Protein AF-A0A353DKW6-F1 (afdb_monomer_lite)

pLDDT: mean 87.61, std 12.44, range [37.41, 97.88]

Secondary structure (DSSP, 8-state):
------PPPPEE-TTTS--EE-PPPHHHHHTT--GGG-B-TTT-PBP-HHHHHSTT--SSSSSS-HHHHHHHHHHHHHH-TT--GGGGS------EE-TTTSS-EESSTT--PBPTTT--B-SSGGGSTTS-SSTTSPPHHHHHHHHHHHHHH-TT--HHHHHHHTT--

Radius of gyration: 23.43 Å; chains: 1; bounding box: 64×38×53 Å

Sequence (169 aa):
MDKKIKQVKPMLCPVCHKFYFTKLSEEEIEDGKTPNDLQCTCCGWFYDLEQFRNPNLEKQSNVMSLNEYKAWYKAKKRGNPKWEYDNEQPQKKEPHECPCCGEHTFPDALSHEICPVCGWEDSGFEEYPDDKMSISSLTLNQRKKLFIKQRKLFPGFSYSSCKKKNKVS

Structure (mmCIF, N/CA/C/O backbone):
data_AF-A0A353DKW6-F1
#
_entry.id   AF-A0A353DKW6-F1
#
loop_
_atom_site.group_PDB
_atom_site.id
_atom_site.type_symbol
_atom_site.label_atom_id
_atom_site.label_alt_id
_atom_site.label_comp_id
_atom_site.label_asym_id
_atom_site.label_entity_id
_atom_site.label_seq_id
_atom_site.pdbx_PDB_ins_code
_atom_site.Cartn_x
_atom_site.Cartn_y
_atom_site.Cartn_z
_atom_site.occupancy
_atom_site.B_iso_or_equiv
_atom_site.auth_seq_id
_atom_site.auth_comp_id
_atom_site.auth_asym_id
_atom_site.auth_atom_id
_atom_site.pdbx_PDB_model_num
ATOM 1 N N . MET A 1 1 ? 25.271 19.428 3.428 1.00 40.25 1 MET A N 1
ATOM 2 C CA . MET A 1 1 ? 25.872 18.747 2.260 1.00 40.25 1 MET A CA 1
ATOM 3 C C . MET A 1 1 ? 24.740 18.454 1.300 1.00 40.25 1 MET A C 1
ATOM 5 O O . MET A 1 1 ? 24.006 17.502 1.536 1.00 40.25 1 MET A O 1
ATOM 9 N N . ASP A 1 2 ? 24.568 19.292 0.280 1.00 48.62 2 ASP A N 1
ATOM 10 C CA . ASP A 1 2 ? 23.554 19.106 -0.760 1.00 48.62 2 ASP A CA 1
ATOM 11 C C . ASP A 1 2 ? 23.868 17.848 -1.571 1.00 48.62 2 ASP A C 1
ATOM 13 O O . ASP A 1 2 ? 24.563 17.879 -2.592 1.00 48.62 2 ASP A O 1
ATOM 17 N N . LYS A 1 3 ? 23.377 16.696 -1.106 1.00 56.22 3 LYS A N 1
ATOM 18 C CA . LYS A 1 3 ? 23.260 15.522 -1.963 1.00 56.22 3 LYS A CA 1
ATOM 19 C C . LYS A 1 3 ? 22.197 15.876 -2.991 1.00 56.22 3 LYS A C 1
ATOM 21 O O . LYS A 1 3 ? 21.015 15.705 -2.728 1.00 56.22 3 LYS A O 1
ATOM 26 N N . LYS A 1 4 ? 22.617 16.380 -4.154 1.00 63.84 4 LYS A N 1
ATOM 27 C CA . LYS A 1 4 ? 21.756 16.459 -5.339 1.00 63.84 4 LYS A CA 1
ATOM 28 C C . LYS A 1 4 ? 21.131 15.080 -5.543 1.00 63.84 4 LYS A C 1
ATOM 30 O O . LYS A 1 4 ? 21.811 14.161 -6.006 1.00 63.84 4 LYS A O 1
ATOM 35 N N . ILE A 1 5 ? 19.870 14.920 -5.148 1.00 67.44 5 ILE A N 1
ATOM 36 C CA . ILE A 1 5 ? 19.126 13.684 -5.363 1.00 67.44 5 ILE A CA 1
ATOM 37 C C . ILE A 1 5 ? 19.053 13.499 -6.876 1.00 67.44 5 ILE A C 1
ATOM 39 O O . ILE A 1 5 ? 18.633 14.397 -7.610 1.00 67.44 5 ILE A O 1
ATOM 43 N N . LYS A 1 6 ? 19.547 12.360 -7.371 1.00 75.69 6 LYS A N 1
ATOM 44 C CA . LYS A 1 6 ? 19.461 12.043 -8.798 1.00 75.69 6 LYS A CA 1
ATOM 45 C C . LYS A 1 6 ? 17.988 11.880 -9.131 1.00 75.69 6 LYS A C 1
ATOM 47 O O . LYS A 1 6 ? 17.399 10.895 -8.733 1.00 75.69 6 LYS A O 1
ATOM 52 N N . GLN A 1 7 ? 17.397 12.841 -9.824 1.00 83.06 7 GLN A N 1
ATOM 53 C CA . GLN A 1 7 ? 15.975 12.802 -10.142 1.00 83.06 7 GLN A CA 1
ATOM 54 C C . GLN A 1 7 ? 15.630 11.645 -11.101 1.00 83.06 7 GLN A C 1
ATOM 56 O O . GLN A 1 7 ? 16.461 11.195 -11.897 1.00 83.06 7 GLN A O 1
ATOM 61 N N . VAL A 1 8 ? 14.377 11.198 -11.049 1.00 87.81 8 VAL A N 1
ATOM 62 C CA . VAL A 1 8 ? 13.775 10.219 -11.961 1.00 87.81 8 VAL A CA 1
ATOM 63 C C . VAL A 1 8 ? 13.850 10.724 -13.403 1.00 87.81 8 VAL A C 1
ATOM 65 O O . VAL A 1 8 ? 13.530 11.879 -13.701 1.00 87.81 8 VAL A O 1
ATOM 68 N N . LYS A 1 9 ? 14.237 9.844 -14.329 1.00 91.38 9 LYS A N 1
ATOM 69 C CA . LYS A 1 9 ? 14.052 10.054 -15.763 1.00 91.38 9 LYS A CA 1
ATOM 70 C C . LYS A 1 9 ? 12.655 9.542 -16.123 1.00 91.38 9 LYS A C 1
ATOM 72 O O . LYS A 1 9 ? 12.433 8.340 -15.985 1.00 91.38 9 LYS A O 1
ATOM 77 N N . PRO A 1 10 ? 11.735 10.403 -16.593 1.00 93.69 10 PRO A N 1
ATOM 78 C CA . PRO A 1 10 ? 10.380 9.966 -16.886 1.00 93.69 10 PRO A CA 1
ATOM 79 C C . PRO A 1 10 ? 10.348 8.832 -17.909 1.00 93.69 10 PRO A C 1
ATOM 81 O O . PRO A 1 10 ? 11.014 8.907 -18.946 1.00 93.69 10 PRO A O 1
ATOM 84 N N . MET A 1 11 ? 9.604 7.773 -17.598 1.00 93.94 11 MET A N 1
ATOM 85 C CA . MET A 1 11 ? 9.485 6.593 -18.451 1.00 93.94 11 MET A CA 1
ATOM 86 C C . MET A 1 11 ? 8.260 5.758 -18.082 1.00 93.94 11 MET A C 1
ATOM 88 O O . MET A 1 11 ? 7.838 5.713 -16.926 1.00 93.94 11 MET A O 1
ATOM 92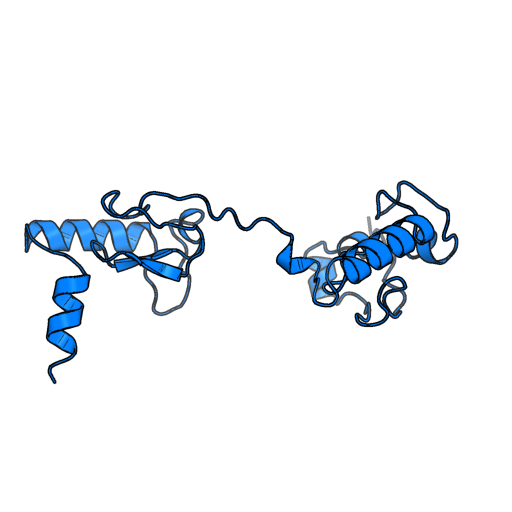 N N . LEU A 1 12 ? 7.722 5.035 -19.064 1.00 96.56 12 LEU A N 1
ATOM 93 C CA . LEU A 1 12 ? 6.769 3.963 -18.793 1.00 96.56 12 LEU A CA 1
ATOM 94 C C . LEU A 1 12 ? 7.459 2.832 -18.030 1.00 96.56 12 LEU A C 1
ATOM 96 O O . LEU A 1 12 ? 8.622 2.514 -18.284 1.00 96.56 12 LEU A O 1
ATOM 100 N N . CYS A 1 13 ? 6.717 2.190 -17.132 1.00 96.31 13 CYS A N 1
ATOM 101 C CA . CYS A 1 13 ? 7.179 1.013 -16.420 1.00 96.31 13 CYS A CA 1
ATOM 102 C C . CYS A 1 13 ? 7.636 -0.050 -17.427 1.00 96.31 13 CYS A C 1
ATOM 104 O O . CYS A 1 13 ? 6.822 -0.497 -18.239 1.00 96.31 13 CYS A O 1
ATOM 106 N N . PRO A 1 14 ? 8.901 -0.499 -17.363 1.00 97.06 14 PRO A N 1
ATOM 107 C CA . PRO A 1 14 ? 9.461 -1.381 -18.379 1.00 97.06 14 PRO A CA 1
ATOM 108 C C . PRO A 1 14 ? 8.921 -2.813 -18.294 1.00 97.06 14 PRO A C 1
ATOM 110 O O . PRO A 1 14 ? 9.214 -3.620 -19.170 1.00 97.06 14 PRO A O 1
ATOM 113 N N . VAL A 1 15 ? 8.169 -3.146 -17.240 1.00 96.81 15 VAL A N 1
ATOM 114 C CA . VAL A 1 15 ? 7.576 -4.471 -17.022 1.00 96.81 15 VAL A CA 1
ATOM 115 C C . VAL A 1 15 ? 6.164 -4.541 -17.600 1.00 96.81 15 VAL A C 1
ATOM 117 O O . VAL A 1 15 ? 5.875 -5.416 -18.413 1.00 96.81 15 VAL A O 1
ATOM 120 N N . CYS A 1 16 ? 5.276 -3.633 -17.184 1.00 94.88 16 CYS A N 1
ATOM 121 C CA . CYS A 1 16 ? 3.856 -3.696 -17.542 1.00 94.88 16 CYS A CA 1
ATOM 122 C C . CYS A 1 16 ? 3.413 -2.660 -18.581 1.00 94.88 16 CYS A C 1
ATOM 124 O O . CYS A 1 16 ? 2.346 -2.836 -19.164 1.00 94.88 16 CYS A O 1
ATOM 126 N N . HIS A 1 17 ? 4.192 -1.593 -18.789 1.00 95.25 17 HIS A N 1
ATOM 127 C CA . HIS A 1 17 ? 3.876 -0.451 -19.658 1.00 95.25 17 HIS A CA 1
ATOM 128 C C . HIS A 1 17 ? 2.558 0.284 -19.342 1.00 95.25 17 HIS A C 1
ATOM 130 O O . HIS A 1 17 ? 2.025 0.976 -20.204 1.00 95.25 17 HIS A O 1
ATOM 136 N N . LYS A 1 18 ? 2.027 0.150 -18.119 1.00 93.44 18 LYS A N 1
ATOM 137 C CA . LYS A 1 18 ? 0.769 0.795 -17.684 1.00 93.44 18 LYS A CA 1
ATOM 138 C C . LYS A 1 18 ? 0.957 1.952 -16.707 1.00 93.44 18 LYS A C 1
ATOM 140 O O . LYS A 1 18 ? 0.097 2.815 -16.616 1.00 93.44 18 LYS A O 1
ATOM 145 N N . PHE A 1 19 ? 2.069 1.959 -15.982 1.00 94.50 19 PHE A N 1
ATOM 146 C CA . PHE A 1 19 ? 2.410 3.002 -15.020 1.00 94.50 19 PHE A CA 1
ATOM 147 C C . PHE A 1 19 ? 3.477 3.919 -15.608 1.00 94.50 19 PHE A C 1
ATOM 149 O O . PHE A 1 19 ? 4.395 3.429 -16.270 1.00 94.50 19 PHE A O 1
ATOM 156 N N . TYR A 1 20 ? 3.378 5.223 -15.366 1.00 95.62 20 TYR A N 1
ATOM 157 C CA . TYR A 1 20 ? 4.343 6.207 -15.845 1.00 95.62 20 TYR A CA 1
ATOM 158 C C . TYR A 1 20 ? 5.082 6.823 -14.660 1.00 95.62 20 TYR A C 1
ATOM 160 O O . TYR A 1 20 ? 4.472 7.472 -13.817 1.00 95.62 20 TYR A O 1
ATOM 168 N N . PHE A 1 21 ? 6.394 6.612 -14.595 1.00 94.81 21 PHE A N 1
ATOM 169 C CA . PHE A 1 21 ? 7.233 7.226 -13.574 1.00 94.81 21 PHE A CA 1
ATOM 170 C C . PHE A 1 21 ? 7.472 8.694 -13.932 1.00 94.81 21 PHE A C 1
ATOM 172 O O . PHE A 1 21 ? 7.954 8.996 -15.027 1.00 94.81 21 PHE A O 1
ATOM 179 N N . THR A 1 22 ? 7.153 9.603 -13.014 1.00 93.56 22 THR A N 1
ATOM 180 C CA . THR A 1 22 ? 7.388 11.048 -13.140 1.00 93.56 22 THR A CA 1
ATOM 181 C C . THR A 1 22 ? 8.488 11.511 -12.192 1.00 93.56 22 THR A C 1
ATOM 183 O O . THR A 1 22 ? 8.939 10.771 -11.323 1.00 93.56 22 THR A O 1
ATOM 186 N N . LYS A 1 23 ? 8.961 12.743 -12.394 1.00 92.56 23 LYS A N 1
ATOM 187 C CA . LYS A 1 23 ? 9.893 13.386 -11.463 1.00 92.56 23 LYS A CA 1
ATOM 188 C C . LYS A 1 23 ? 9.205 13.599 -10.116 1.00 92.56 23 LYS A C 1
ATOM 190 O O . LYS A 1 23 ? 8.027 13.943 -10.113 1.00 92.56 23 LYS A O 1
ATOM 195 N N . LEU A 1 24 ? 9.966 13.447 -9.036 1.00 89.25 24 LEU A N 1
ATOM 196 C CA . LEU A 1 24 ? 9.533 13.846 -7.701 1.00 89.25 24 LEU A CA 1
ATOM 197 C C . LEU A 1 24 ? 9.365 15.368 -7.634 1.00 89.25 24 LEU A C 1
ATOM 199 O O . LEU A 1 24 ? 10.176 16.097 -8.225 1.00 89.25 24 LEU A O 1
ATOM 203 N N . SER A 1 25 ? 8.333 15.825 -6.933 1.00 89.56 25 SER A N 1
ATOM 204 C CA . SER A 1 25 ? 8.139 17.228 -6.577 1.00 89.56 25 SER A CA 1
ATOM 205 C C . SER A 1 25 ? 9.176 17.680 -5.541 1.00 89.56 25 SER A C 1
ATOM 207 O O . SER A 1 25 ? 9.891 16.870 -4.949 1.00 89.56 25 SER A O 1
ATOM 209 N N . GLU A 1 26 ? 9.287 18.993 -5.343 1.00 88.25 26 GLU A N 1
ATOM 210 C CA . GLU A 1 26 ? 10.158 19.561 -4.307 1.00 88.25 26 GLU A CA 1
ATOM 211 C C . GLU A 1 26 ? 9.692 19.142 -2.906 1.00 88.25 26 GLU A C 1
ATOM 213 O O . GLU A 1 26 ? 10.513 18.701 -2.113 1.00 88.25 26 GLU A O 1
ATOM 218 N N . GLU A 1 27 ? 8.379 19.155 -2.661 1.00 88.94 27 GLU A N 1
ATOM 219 C CA . GLU A 1 27 ? 7.756 18.690 -1.414 1.00 88.94 27 GLU A CA 1
ATOM 220 C C . GLU A 1 27 ? 8.070 17.211 -1.134 1.00 88.94 27 GLU A C 1
ATOM 222 O O . GLU A 1 27 ? 8.516 16.865 -0.045 1.00 88.94 27 GLU A O 1
ATOM 227 N N . GLU A 1 28 ? 7.954 16.334 -2.139 1.00 89.38 28 GLU A N 1
ATOM 228 C CA . GLU A 1 28 ? 8.295 14.913 -1.980 1.00 89.38 28 GLU A CA 1
ATOM 229 C C . GLU A 1 28 ? 9.776 14.725 -1.618 1.00 89.38 28 GLU A C 1
ATOM 231 O O . GLU A 1 28 ? 10.124 13.868 -0.805 1.00 89.38 28 GLU A O 1
ATOM 236 N N . ILE A 1 29 ? 10.662 15.524 -2.217 1.00 87.88 29 ILE A N 1
ATOM 237 C CA . ILE A 1 29 ? 12.096 15.507 -1.913 1.00 87.88 29 ILE A CA 1
ATOM 238 C C . ILE A 1 29 ? 12.367 16.006 -0.487 1.00 87.88 29 ILE A C 1
ATOM 240 O O . ILE A 1 29 ? 13.208 15.422 0.201 1.00 87.88 29 ILE A O 1
ATOM 244 N N . GLU A 1 30 ? 11.681 17.062 -0.045 1.00 88.31 30 GLU A N 1
ATOM 245 C CA . GLU A 1 30 ? 11.773 17.601 1.319 1.00 88.31 30 GLU A CA 1
ATOM 246 C C . GLU A 1 30 ? 11.291 16.586 2.365 1.00 88.31 30 GLU A C 1
ATOM 248 O O . GLU A 1 30 ? 11.946 16.417 3.396 1.00 88.31 30 GLU A O 1
ATOM 253 N N . ASP A 1 31 ? 10.257 15.809 2.037 1.00 87.12 31 ASP A N 1
ATOM 254 C CA . ASP A 1 31 ? 9.774 14.663 2.819 1.00 87.12 31 ASP A CA 1
ATOM 255 C C . ASP A 1 31 ? 10.726 13.448 2.779 1.00 87.12 31 ASP A C 1
ATOM 257 O O . ASP A 1 31 ? 10.456 12.394 3.364 1.00 87.12 31 ASP A O 1
ATOM 261 N N . GLY A 1 32 ? 11.863 13.570 2.090 1.00 86.38 32 GLY A N 1
ATOM 262 C CA . GLY A 1 32 ? 12.903 12.551 2.020 1.00 86.38 32 GLY A CA 1
ATOM 263 C C . GLY A 1 32 ? 12.642 11.450 0.993 1.00 86.38 32 GLY A C 1
ATOM 264 O O . GLY A 1 32 ? 13.348 10.438 1.018 1.00 86.38 32 GLY A O 1
ATOM 265 N N . LYS A 1 33 ? 11.676 11.618 0.078 1.00 87.94 33 LYS A N 1
ATOM 266 C CA . LYS A 1 33 ? 11.454 10.663 -1.016 1.00 87.94 33 LYS A CA 1
ATOM 267 C C . LYS A 1 33 ? 12.637 10.659 -1.971 1.00 87.94 33 LYS A C 1
ATOM 269 O O . LYS A 1 33 ? 13.189 11.688 -2.367 1.00 87.94 33 LYS A O 1
ATOM 274 N N . THR A 1 34 ? 12.985 9.464 -2.413 1.00 88.00 34 THR A N 1
ATOM 275 C CA . THR A 1 34 ? 14.017 9.217 -3.411 1.00 88.00 34 THR A CA 1
ATOM 276 C C . THR A 1 34 ? 13.426 8.456 -4.599 1.00 88.00 34 THR A C 1
ATOM 278 O O . THR A 1 34 ? 12.383 7.813 -4.478 1.00 88.00 34 THR A O 1
ATOM 281 N N . PRO A 1 35 ? 14.075 8.475 -5.778 1.00 85.81 35 PRO A N 1
ATOM 282 C CA . PRO A 1 35 ? 13.617 7.692 -6.926 1.00 85.81 35 PRO A CA 1
ATOM 283 C C . PRO A 1 35 ? 13.440 6.202 -6.634 1.00 85.81 35 PRO A C 1
ATOM 285 O O . PRO A 1 35 ? 12.611 5.562 -7.270 1.00 85.81 35 PRO A O 1
ATOM 288 N N . ASN A 1 36 ? 14.222 5.652 -5.700 1.00 83.00 36 ASN A N 1
ATOM 289 C CA . ASN A 1 36 ? 14.162 4.237 -5.350 1.00 83.00 36 ASN A CA 1
ATOM 290 C C . ASN A 1 36 ? 12.871 3.884 -4.595 1.00 83.00 36 ASN A C 1
ATOM 292 O O . ASN A 1 36 ? 12.495 2.717 -4.578 1.00 83.00 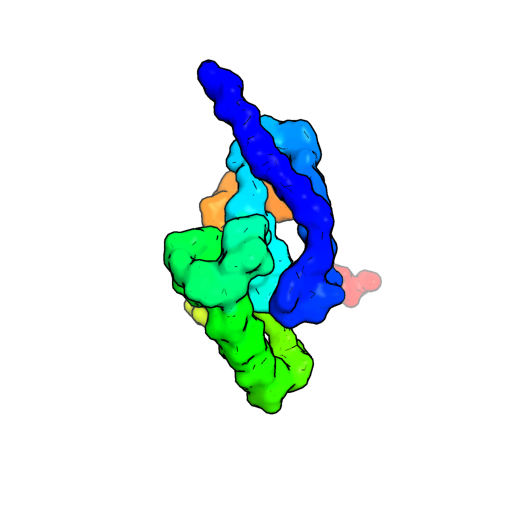36 ASN A O 1
ATOM 296 N N . ASP A 1 37 ? 12.172 4.873 -4.030 1.00 86.38 37 ASP A N 1
ATOM 297 C CA . ASP A 1 37 ? 10.882 4.687 -3.358 1.00 86.38 37 ASP A CA 1
ATOM 298 C C . ASP A 1 37 ? 9.709 4.608 -4.350 1.00 86.38 37 ASP A C 1
ATOM 300 O O . ASP A 1 37 ? 8.589 4.264 -3.969 1.00 86.38 37 ASP A O 1
ATOM 304 N N . LEU A 1 38 ? 9.931 4.926 -5.632 1.00 91.62 38 LEU A N 1
ATOM 305 C CA . LEU A 1 38 ? 8.876 4.893 -6.639 1.00 91.62 38 LEU A CA 1
ATOM 306 C C . LEU A 1 38 ? 8.629 3.471 -7.132 1.00 91.62 38 LEU A C 1
ATOM 308 O O . LEU A 1 38 ? 9.454 2.885 -7.830 1.00 91.62 38 LEU A O 1
ATOM 312 N N . GLN A 1 39 ? 7.438 2.952 -6.849 1.00 94.00 39 GLN A N 1
ATOM 313 C CA . GLN A 1 39 ? 7.001 1.624 -7.259 1.00 94.00 39 GLN A CA 1
ATOM 314 C C . GLN A 1 39 ? 5.846 1.700 -8.260 1.00 94.00 39 GLN A C 1
ATOM 316 O O . GLN A 1 39 ? 4.917 2.492 -8.125 1.00 94.00 39 GLN A O 1
ATOM 321 N N . CYS A 1 40 ? 5.877 0.845 -9.278 1.00 93.44 40 CYS A N 1
ATOM 322 C CA . CYS A 1 40 ? 4.753 0.673 -10.185 1.00 93.44 40 CYS A CA 1
ATOM 323 C C . CYS A 1 40 ? 3.597 -0.047 -9.475 1.00 93.44 40 CYS A C 1
ATOM 325 O O . CYS A 1 40 ? 3.687 -1.248 -9.241 1.00 93.44 40 CYS A O 1
ATOM 327 N N . THR A 1 41 ? 2.473 0.633 -9.259 1.00 89.75 41 THR A N 1
ATOM 328 C CA . THR A 1 41 ? 1.268 0.046 -8.630 1.00 89.75 41 THR A CA 1
ATOM 329 C C . THR A 1 41 ? 0.652 -1.104 -9.439 1.00 89.75 41 THR A C 1
ATOM 331 O O . THR A 1 41 ? 0.049 -2.025 -8.905 1.00 89.75 41 THR A O 1
ATOM 334 N N . CYS A 1 42 ? 0.851 -1.134 -10.762 1.00 89.88 42 CYS A N 1
ATOM 335 C CA . CYS A 1 42 ? 0.297 -2.206 -11.592 1.00 89.88 42 CYS A CA 1
ATOM 336 C C . CYS A 1 42 ? 1.026 -3.549 -11.438 1.00 89.88 42 CYS A C 1
ATOM 338 O O . CYS A 1 42 ? 0.415 -4.603 -11.628 1.00 89.88 42 CYS A O 1
ATOM 340 N N . CYS A 1 43 ? 2.345 -3.527 -11.224 1.00 93.56 43 CYS A N 1
ATOM 341 C CA . CYS A 1 43 ? 3.160 -4.744 -11.287 1.00 93.56 43 CYS A CA 1
ATOM 342 C C . CYS A 1 43 ? 4.199 -4.898 -10.183 1.00 93.56 43 CYS A C 1
ATOM 344 O O . CYS A 1 43 ? 4.790 -5.965 -10.138 1.00 93.56 43 CYS A O 1
ATOM 346 N N . GLY A 1 44 ? 4.409 -3.892 -9.331 1.00 93.19 44 GLY A N 1
ATOM 347 C CA . GLY A 1 44 ? 5.331 -3.929 -8.195 1.00 93.19 44 GLY A CA 1
ATOM 348 C C . GLY A 1 44 ? 6.785 -3.576 -8.504 1.00 93.19 44 GLY A C 1
ATOM 349 O O . GLY A 1 44 ? 7.612 -3.586 -7.598 1.00 93.19 44 GLY A O 1
ATOM 350 N N . TRP A 1 45 ? 7.127 -3.270 -9.757 1.00 95.31 45 TRP A N 1
ATOM 351 C CA . TRP A 1 45 ? 8.500 -2.926 -10.142 1.00 95.31 45 TRP A CA 1
ATOM 352 C C . TRP A 1 45 ? 8.925 -1.577 -9.549 1.00 95.31 45 TRP A C 1
ATOM 354 O O . TRP A 1 45 ? 8.264 -0.568 -9.818 1.00 95.31 45 TRP A O 1
ATOM 364 N N . PHE A 1 46 ? 10.034 -1.539 -8.810 1.00 95.00 46 PHE A N 1
ATOM 365 C CA . PHE A 1 46 ? 10.643 -0.290 -8.350 1.00 95.00 46 PHE A CA 1
ATOM 366 C C . PHE A 1 46 ? 11.396 0.395 -9.486 1.00 95.00 46 PHE A C 1
ATOM 368 O O . PHE A 1 46 ? 12.070 -0.258 -10.287 1.00 95.00 46 PHE A O 1
ATOM 375 N N . TYR A 1 47 ? 11.281 1.718 -9.567 1.00 95.06 47 TYR A N 1
ATOM 376 C CA . TYR A 1 47 ? 12.019 2.516 -10.530 1.00 95.06 47 TYR A CA 1
ATOM 377 C C . TYR A 1 47 ? 13.522 2.279 -10.356 1.00 95.06 47 TYR A C 1
ATOM 379 O O . TYR A 1 47 ? 14.097 2.482 -9.289 1.00 95.06 47 TYR A O 1
ATOM 387 N N . ASP A 1 48 ? 14.159 1.853 -11.443 1.00 93.38 48 ASP A N 1
ATOM 388 C CA . ASP A 1 48 ? 15.589 1.591 -11.475 1.00 93.38 48 ASP A CA 1
ATOM 389 C C . ASP A 1 48 ? 16.119 1.852 -12.885 1.00 93.38 48 ASP A C 1
ATOM 391 O O . ASP A 1 48 ? 15.872 1.097 -13.833 1.00 93.38 48 ASP A O 1
ATOM 395 N N . LEU A 1 49 ? 16.826 2.971 -13.038 1.00 92.38 49 LEU A N 1
ATOM 396 C CA . LEU A 1 49 ? 17.368 3.378 -14.330 1.00 92.38 49 LEU A CA 1
ATOM 397 C C . LEU A 1 49 ? 18.551 2.503 -14.762 1.00 92.38 49 LEU A C 1
ATOM 399 O O . LEU A 1 49 ? 18.789 2.357 -15.962 1.00 92.38 49 LEU A O 1
ATOM 403 N N . GLU A 1 50 ? 19.286 1.925 -13.813 1.00 92.62 50 GLU A N 1
ATOM 404 C CA . GLU A 1 50 ? 20.447 1.089 -14.106 1.00 92.62 50 GLU A CA 1
ATOM 405 C C . GLU A 1 50 ? 20.003 -0.306 -14.547 1.00 92.62 50 GLU A C 1
ATOM 407 O O . GLU A 1 50 ? 20.467 -0.786 -15.580 1.00 92.62 50 GLU A O 1
ATOM 412 N N . GLN A 1 51 ? 19.017 -0.908 -13.877 1.00 94.38 51 GLN A N 1
ATOM 413 C CA . GLN A 1 51 ? 18.393 -2.152 -14.345 1.00 94.38 51 GLN A CA 1
ATOM 414 C C . GLN A 1 51 ? 17.601 -1.956 -15.645 1.00 94.38 51 GLN A C 1
ATOM 416 O O . GLN A 1 51 ? 17.491 -2.880 -16.447 1.00 94.38 51 GLN A O 1
ATOM 421 N N . PHE A 1 52 ? 17.076 -0.756 -15.912 1.00 93.69 52 PHE A N 1
ATOM 422 C CA . PHE A 1 52 ? 16.503 -0.447 -17.224 1.00 93.69 52 PHE A CA 1
ATOM 423 C C . PHE A 1 52 ? 17.562 -0.427 -18.336 1.00 93.69 52 PHE A C 1
ATOM 425 O O . PHE A 1 52 ? 17.323 -0.955 -19.423 1.00 93.69 52 PHE A O 1
ATOM 432 N N . ARG A 1 53 ? 18.735 0.166 -18.075 1.00 94.38 53 ARG A N 1
ATOM 433 C CA . ARG A 1 53 ? 19.857 0.233 -19.030 1.00 94.38 53 ARG A CA 1
ATOM 434 C C . ARG A 1 53 ? 20.559 -1.107 -19.212 1.00 94.38 53 ARG A C 1
ATOM 436 O O . ARG A 1 53 ? 21.008 -1.405 -20.315 1.00 94.38 53 ARG A O 1
ATOM 443 N N . ASN A 1 54 ? 20.645 -1.899 -18.150 1.00 96.31 54 ASN A N 1
ATOM 444 C CA . ASN A 1 54 ? 21.219 -3.235 -18.144 1.00 96.31 54 ASN A CA 1
ATOM 445 C C . ASN A 1 54 ? 20.182 -4.246 -17.618 1.00 96.31 54 ASN A C 1
ATOM 447 O O . ASN A 1 54 ? 20.153 -4.527 -16.419 1.00 96.31 54 ASN A O 1
ATOM 451 N N . PRO A 1 55 ? 19.339 -4.824 -18.498 1.00 96.50 55 PRO A N 1
ATOM 452 C CA . PRO A 1 55 ? 18.203 -5.655 -18.090 1.00 96.50 55 PRO A CA 1
ATOM 453 C C . PRO A 1 55 ? 18.534 -6.962 -17.361 1.00 96.50 55 PRO A C 1
ATOM 455 O O . PRO A 1 55 ? 17.617 -7.597 -16.845 1.00 96.50 55 PRO A O 1
ATOM 458 N N . ASN A 1 56 ? 19.808 -7.361 -17.331 1.00 96.75 56 ASN A N 1
ATOM 459 C CA . ASN A 1 56 ? 20.303 -8.531 -16.600 1.00 96.75 56 ASN A CA 1
ATOM 460 C C . ASN A 1 56 ? 21.033 -8.145 -15.298 1.00 96.75 56 ASN A C 1
ATOM 462 O O . ASN A 1 56 ? 21.606 -9.006 -14.643 1.00 96.75 56 ASN A O 1
ATOM 466 N N . LEU A 1 57 ? 21.064 -6.858 -14.931 1.00 94.88 57 LEU A N 1
ATOM 467 C CA . LEU A 1 57 ? 21.665 -6.405 -13.680 1.00 94.88 57 LEU A CA 1
ATOM 468 C C . LEU A 1 57 ? 20.771 -6.796 -12.497 1.00 94.88 57 LEU A C 1
ATOM 470 O O . LEU A 1 57 ? 19.616 -6.378 -12.422 1.00 94.88 57 LEU A O 1
ATOM 474 N N . GLU A 1 58 ? 21.316 -7.572 -11.568 1.00 92.06 58 GLU A N 1
ATOM 475 C CA . GLU A 1 58 ? 20.636 -8.016 -10.347 1.00 92.06 58 GLU A CA 1
ATOM 476 C C . GLU A 1 58 ? 21.005 -7.153 -9.129 1.00 92.06 58 GLU A C 1
ATOM 478 O O . GLU A 1 58 ? 21.992 -6.412 -9.157 1.00 92.06 58 GLU A O 1
ATOM 483 N N . LYS A 1 59 ? 20.247 -7.316 -8.032 1.00 84.12 59 LYS A N 1
ATOM 484 C CA . LYS A 1 59 ? 20.555 -6.775 -6.692 1.00 84.12 59 LYS A CA 1
ATOM 485 C C . LYS A 1 59 ? 20.753 -5.252 -6.666 1.00 84.12 59 LYS A C 1
ATOM 487 O O . LYS A 1 59 ? 21.729 -4.757 -6.103 1.00 84.12 59 LYS A O 1
ATOM 492 N N . GLN A 1 60 ? 19.816 -4.528 -7.275 1.00 87.19 60 GLN A N 1
ATOM 493 C CA . GLN A 1 60 ? 19.717 -3.065 -7.190 1.00 87.19 60 GLN A CA 1
ATOM 494 C C . GLN A 1 60 ? 18.437 -2.681 -6.433 1.00 87.19 60 GLN A C 1
ATOM 496 O O . GLN A 1 60 ? 18.144 -3.305 -5.412 1.00 87.19 60 GLN A O 1
ATOM 501 N N . SER A 1 61 ? 17.654 -1.704 -6.907 1.00 87.75 61 SER A N 1
ATOM 502 C CA . SER A 1 61 ? 16.358 -1.372 -6.293 1.00 87.75 61 SER A CA 1
ATOM 503 C C . SER A 1 61 ? 15.387 -2.554 -6.343 1.00 87.75 61 SER A C 1
ATOM 505 O O . SER A 1 61 ? 14.525 -2.686 -5.479 1.00 87.75 61 SER A O 1
ATOM 507 N N . ASN A 1 62 ? 15.545 -3.445 -7.327 1.00 91.06 62 ASN A N 1
ATOM 508 C CA . ASN A 1 62 ? 14.837 -4.717 -7.379 1.00 91.06 62 ASN A CA 1
ATOM 509 C C . ASN A 1 62 ? 15.807 -5.880 -7.124 1.00 91.06 62 ASN A C 1
ATOM 511 O O . ASN A 1 62 ? 16.943 -5.894 -7.609 1.00 91.06 62 ASN A O 1
ATOM 515 N N . VAL A 1 63 ? 15.327 -6.893 -6.390 1.00 91.31 63 VAL A N 1
ATOM 516 C CA . VAL A 1 63 ? 16.094 -8.118 -6.092 1.00 91.31 63 VAL A CA 1
ATOM 517 C C . VAL A 1 63 ? 16.429 -8.877 -7.379 1.00 91.31 63 VAL A C 1
ATOM 519 O O . VAL A 1 63 ? 17.573 -9.280 -7.576 1.00 91.31 63 VAL A O 1
ATOM 522 N N . MET A 1 64 ? 15.434 -9.031 -8.255 1.00 94.31 64 MET A N 1
ATOM 523 C CA . MET A 1 64 ? 15.570 -9.641 -9.578 1.00 94.31 64 MET A CA 1
ATOM 524 C C . MET A 1 64 ? 16.038 -8.614 -10.607 1.00 94.31 64 MET A C 1
ATOM 526 O O . MET A 1 64 ? 15.715 -7.426 -10.502 1.00 94.31 64 MET A O 1
ATOM 530 N N . SER A 1 65 ? 16.723 -9.080 -11.647 1.00 96.94 65 SER A N 1
ATOM 531 C CA . SER A 1 65 ? 16.946 -8.288 -12.854 1.00 96.94 65 SER A CA 1
ATOM 532 C C . SER A 1 65 ? 15.634 -7.976 -13.583 1.00 96.94 65 SER A C 1
ATOM 534 O O . SER A 1 65 ? 14.606 -8.634 -13.391 1.00 96.94 65 SER A O 1
ATOM 536 N N . LEU A 1 66 ? 15.654 -6.977 -14.470 1.00 97.25 66 LEU A N 1
ATOM 537 C CA . LEU A 1 66 ? 14.468 -6.599 -15.243 1.00 97.25 66 LEU A CA 1
ATOM 538 C C . LEU A 1 66 ? 13.944 -7.764 -16.098 1.00 97.25 66 LEU A C 1
ATOM 540 O O . LEU A 1 66 ? 12.731 -7.939 -16.228 1.00 97.25 66 LEU A O 1
ATOM 544 N N . ASN A 1 67 ? 14.833 -8.565 -16.685 1.00 97.88 67 ASN A N 1
ATOM 545 C CA . ASN A 1 67 ? 14.438 -9.708 -17.505 1.00 97.88 67 ASN A CA 1
ATOM 546 C C . ASN A 1 67 ? 13.820 -10.840 -16.676 1.00 97.88 67 ASN A C 1
ATOM 548 O O . ASN A 1 67 ? 12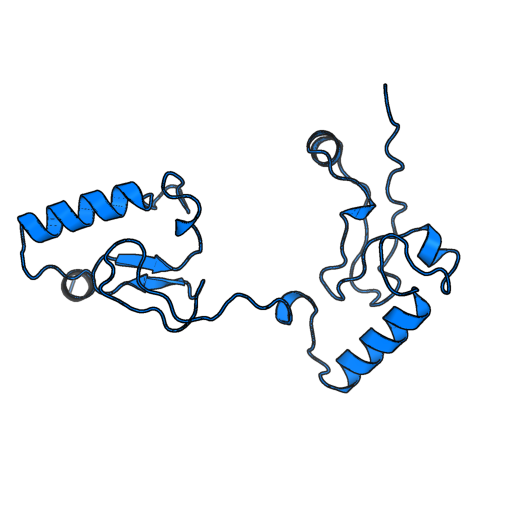.777 -11.374 -17.064 1.00 97.88 67 ASN A O 1
ATOM 552 N N . GLU A 1 68 ? 14.404 -11.169 -15.525 1.00 97.88 68 GLU A N 1
ATOM 553 C CA . GLU A 1 68 ? 13.836 -12.160 -14.604 1.00 97.88 68 GLU A CA 1
ATOM 554 C C . GLU A 1 68 ? 12.465 -11.719 -14.094 1.00 97.88 68 GLU A C 1
ATOM 556 O O . GLU A 1 68 ? 11.503 -12.490 -14.132 1.00 97.88 68 GLU A O 1
ATOM 561 N N . TYR A 1 69 ? 12.335 -10.450 -13.708 1.00 97.19 69 TYR A N 1
ATOM 562 C CA . TYR A 1 69 ? 11.074 -9.912 -13.215 1.00 97.19 69 TYR A CA 1
ATOM 563 C C . TYR A 1 69 ? 9.989 -9.895 -14.294 1.00 97.19 69 TYR A C 1
ATOM 565 O O . TYR A 1 69 ? 8.840 -10.250 -14.031 1.00 97.19 69 TYR A O 1
ATOM 573 N N . LYS A 1 70 ? 10.333 -9.550 -15.542 1.00 97.50 70 LYS A N 1
ATOM 574 C CA . LYS A 1 70 ? 9.414 -9.668 -16.687 1.00 97.50 70 LYS A CA 1
ATOM 575 C C . LYS A 1 70 ? 8.918 -11.100 -16.870 1.00 97.50 70 LYS A C 1
ATOM 577 O O . LYS A 1 70 ? 7.726 -11.301 -17.118 1.00 97.50 70 LYS A O 1
ATOM 582 N N . ALA A 1 71 ? 9.806 -12.088 -16.758 1.00 97.38 71 ALA A N 1
ATOM 583 C CA . ALA A 1 71 ? 9.438 -13.497 -16.866 1.00 97.38 71 ALA A CA 1
ATOM 584 C C . ALA A 1 71 ? 8.503 -13.923 -15.721 1.00 97.38 71 ALA A C 1
ATOM 586 O O . ALA A 1 71 ? 7.454 -14.523 -15.981 1.00 97.38 71 ALA A O 1
ATOM 587 N N . TRP A 1 72 ? 8.829 -13.543 -14.483 1.00 95.62 72 TRP A N 1
ATOM 588 C CA . TRP A 1 72 ? 7.993 -13.766 -13.301 1.00 95.62 72 TRP A CA 1
ATOM 589 C C . TRP A 1 72 ? 6.600 -13.136 -13.451 1.00 95.62 72 TRP A C 1
ATOM 591 O O . TRP A 1 72 ? 5.586 -13.827 -13.326 1.00 95.62 72 TRP A O 1
ATOM 601 N N . TYR A 1 73 ? 6.530 -11.856 -13.819 1.00 95.06 73 TYR A N 1
ATOM 602 C CA . TYR A 1 73 ? 5.271 -11.129 -13.995 1.00 95.06 73 TYR A CA 1
ATOM 603 C C . TYR A 1 73 ? 4.410 -11.743 -15.108 1.00 95.06 73 TYR A C 1
ATOM 605 O O . TYR A 1 73 ? 3.198 -11.921 -14.951 1.00 95.06 73 TYR A O 1
ATOM 613 N N . LYS A 1 74 ? 5.027 -12.157 -16.224 1.00 95.62 74 LYS A N 1
ATOM 614 C CA . LYS A 1 74 ? 4.330 -12.873 -17.302 1.00 95.62 74 LYS A CA 1
ATOM 615 C C . LYS A 1 74 ? 3.752 -14.205 -16.815 1.00 95.62 74 LYS A C 1
ATOM 617 O O . LYS A 1 74 ? 2.632 -14.551 -17.193 1.00 95.62 74 LYS A O 1
ATOM 622 N N . ALA A 1 75 ? 4.477 -14.945 -15.976 1.00 95.25 75 ALA A N 1
ATOM 623 C CA . ALA A 1 75 ? 3.981 -16.187 -15.388 1.00 95.25 75 ALA A CA 1
ATOM 624 C C . ALA A 1 75 ? 2.790 -15.942 -14.443 1.00 95.25 75 ALA A C 1
ATOM 626 O O . ALA A 1 75 ? 1.789 -16.654 -14.556 1.00 95.25 75 ALA A O 1
ATOM 627 N N . LYS A 1 76 ? 2.842 -14.900 -13.597 1.00 93.62 76 LYS A N 1
ATOM 628 C CA . LYS A 1 76 ? 1.720 -14.473 -12.738 1.00 93.62 76 LYS A CA 1
ATOM 629 C C . LYS A 1 76 ? 0.469 -14.156 -13.554 1.00 93.62 76 LYS A C 1
ATOM 631 O O . LYS A 1 76 ? -0.586 -14.740 -13.319 1.00 93.62 76 LYS A O 1
ATOM 636 N N . LYS A 1 77 ? 0.607 -13.317 -14.585 1.00 93.19 77 LYS A N 1
ATOM 637 C CA . LYS A 1 77 ? -0.496 -12.963 -15.493 1.00 93.19 77 LYS A CA 1
ATOM 638 C C . LYS A 1 77 ? -1.058 -14.152 -16.268 1.00 93.19 77 LYS A C 1
ATOM 640 O O . LYS A 1 77 ? -2.250 -14.176 -16.553 1.00 93.19 77 LYS A O 1
ATOM 645 N N . ARG A 1 78 ? -0.233 -15.149 -16.598 1.00 94.31 78 ARG A N 1
ATOM 646 C CA . ARG A 1 78 ? -0.703 -16.393 -17.224 1.00 94.31 78 ARG A CA 1
ATOM 647 C C . ARG A 1 78 ? -1.545 -17.238 -16.263 1.00 94.31 78 ARG A C 1
ATOM 649 O O . ARG A 1 78 ? -2.518 -17.832 -16.707 1.00 94.31 78 ARG A O 1
ATOM 656 N N . GLY A 1 79 ? -1.178 -17.294 -14.982 1.00 90.62 79 GLY A N 1
ATOM 657 C CA . GLY A 1 79 ? -1.955 -18.001 -13.957 1.00 90.62 79 GLY A CA 1
ATOM 658 C C . GLY A 1 79 ? -3.248 -17.276 -13.575 1.00 90.62 79 GLY A C 1
ATOM 659 O O . GLY A 1 79 ? -4.268 -17.915 -13.340 1.00 90.62 79 GLY A O 1
ATOM 660 N N . ASN A 1 80 ? -3.224 -15.942 -13.559 1.00 90.06 80 ASN A N 1
ATOM 661 C CA . ASN A 1 80 ? -4.387 -15.099 -13.305 1.00 90.06 80 ASN A CA 1
ATOM 662 C C . ASN A 1 80 ? -4.318 -13.828 -14.182 1.00 90.06 80 ASN A C 1
ATOM 664 O O . ASN A 1 80 ? -3.588 -12.888 -13.860 1.00 90.06 80 ASN A O 1
ATOM 668 N N . PRO A 1 81 ? -5.091 -13.738 -15.282 1.00 89.56 81 PRO A N 1
ATOM 669 C CA . PRO A 1 81 ? -5.065 -12.574 -16.177 1.00 89.56 81 PRO A CA 1
ATOM 670 C C . PRO A 1 81 ? -5.417 -11.241 -15.493 1.00 89.56 81 PRO A C 1
ATOM 672 O O . PRO A 1 81 ? -4.896 -10.182 -15.868 1.00 89.56 81 PRO A O 1
ATOM 675 N N . LYS A 1 82 ? -6.257 -11.298 -14.452 1.00 85.62 82 LYS A N 1
ATOM 676 C CA . LYS A 1 82 ? -6.672 -10.152 -13.628 1.00 85.62 82 LYS A CA 1
ATOM 677 C C . LYS A 1 82 ? -5.762 -9.910 -12.421 1.00 85.62 82 LYS A C 1
ATOM 679 O O . LYS A 1 82 ? -6.090 -9.098 -11.574 1.00 85.62 82 LYS A O 1
ATOM 684 N N . TRP A 1 83 ? -4.624 -10.594 -12.338 1.00 86.94 83 TRP A N 1
ATOM 685 C CA . TRP A 1 83 ? -3.667 -10.410 -11.252 1.00 86.94 83 TRP A CA 1
ATOM 686 C C . TRP A 1 83 ? -3.175 -8.965 -11.171 1.00 86.94 83 TRP A C 1
ATOM 688 O O . TRP A 1 83 ? -2.783 -8.401 -12.189 1.00 86.94 83 TRP A O 1
ATOM 698 N N . GLU A 1 84 ? -3.141 -8.374 -9.990 1.00 81.56 84 GLU A N 1
ATOM 699 C CA . GLU A 1 84 ? -2.577 -7.043 -9.758 1.00 81.56 84 GLU A CA 1
ATOM 700 C C . GLU A 1 84 ? -1.703 -7.125 -8.513 1.00 81.56 84 GLU A C 1
ATOM 702 O O . GLU A 1 84 ? -2.008 -7.899 -7.605 1.00 81.56 84 GLU A O 1
ATOM 707 N N . TYR A 1 85 ? -0.608 -6.366 -8.494 1.00 83.75 85 TYR A N 1
ATOM 708 C CA . TYR A 1 85 ? 0.388 -6.448 -7.424 1.00 83.75 85 TYR A CA 1
ATOM 709 C C . TYR A 1 85 ? -0.201 -6.081 -6.055 1.00 83.75 85 TYR A C 1
ATOM 711 O O . TYR A 1 85 ? 0.021 -6.797 -5.080 1.00 83.75 85 TYR A O 1
ATOM 719 N N . ASP A 1 86 ? -1.029 -5.035 -6.005 1.00 71.25 86 ASP A N 1
ATOM 720 C CA . ASP A 1 86 ? -1.649 -4.549 -4.767 1.00 71.25 86 ASP A CA 1
ATOM 721 C C . ASP A 1 86 ? -2.611 -5.577 -4.139 1.00 71.25 86 ASP A C 1
ATOM 723 O O . ASP A 1 86 ? -2.770 -5.616 -2.923 1.00 71.25 86 ASP A O 1
ATOM 727 N N . ASN A 1 87 ? -3.187 -6.478 -4.946 1.00 71.75 87 ASN A N 1
ATOM 728 C CA . ASN A 1 87 ? -4.101 -7.524 -4.474 1.00 71.75 87 ASN A CA 1
ATOM 729 C C . ASN A 1 87 ? -3.377 -8.725 -3.829 1.00 71.75 87 ASN A C 1
ATOM 731 O O . ASN A 1 87 ? -4.036 -9.576 -3.233 1.00 71.75 87 ASN A O 1
ATOM 735 N N . GLU A 1 88 ? -2.048 -8.834 -3.971 1.00 63.66 88 GLU A N 1
ATOM 736 C CA . GLU A 1 88 ? -1.232 -9.892 -3.349 1.00 63.66 88 GLU A CA 1
ATOM 737 C C . GLU A 1 88 ? -0.569 -9.474 -2.034 1.00 63.66 88 GLU A C 1
ATOM 739 O O . GLU A 1 88 ? -0.051 -10.349 -1.337 1.00 63.66 88 GLU A O 1
ATOM 744 N N . GLN A 1 89 ? -0.589 -8.189 -1.658 1.00 58.91 89 GLN A N 1
ATOM 745 C CA . GLN A 1 89 ? -0.162 -7.808 -0.313 1.00 58.91 89 GLN A CA 1
ATOM 746 C C . GLN A 1 89 ? -1.165 -8.412 0.677 1.00 58.91 89 GLN A C 1
ATOM 748 O O . GLN A 1 89 ? -2.358 -8.106 0.584 1.00 58.91 89 GLN A O 1
ATOM 753 N N . PRO A 1 90 ? -0.741 -9.291 1.604 1.00 51.31 90 PRO A N 1
ATOM 754 C CA . PRO A 1 90 ? -1.635 -9.801 2.621 1.00 51.31 90 PRO A CA 1
ATOM 755 C C . PRO A 1 90 ? -1.987 -8.628 3.530 1.00 51.31 90 PRO A C 1
ATOM 757 O O . PRO A 1 90 ? -1.288 -8.336 4.497 1.00 51.31 90 PRO A O 1
ATOM 760 N N . GLN A 1 91 ? -3.095 -7.949 3.242 1.00 57.28 91 GLN A N 1
ATOM 761 C CA . GLN A 1 91 ? -3.838 -7.334 4.326 1.00 57.28 91 GLN A CA 1
ATOM 762 C C . GLN A 1 91 ? -4.112 -8.478 5.295 1.00 57.28 91 GLN A C 1
ATOM 764 O O . GLN A 1 91 ? -4.626 -9.519 4.874 1.00 57.28 91 GLN A O 1
ATOM 769 N N . LYS A 1 92 ? -3.627 -8.360 6.533 1.00 55.56 92 LYS A N 1
ATOM 770 C CA . LYS A 1 92 ? -3.799 -9.391 7.555 1.00 55.56 92 LYS A CA 1
ATOM 771 C C . LYS A 1 92 ? -5.292 -9.546 7.808 1.00 55.56 92 LYS A C 1
ATOM 773 O O . LYS A 1 92 ? -5.842 -8.911 8.687 1.00 55.56 92 LYS A O 1
ATOM 778 N N . LYS A 1 93 ? -5.953 -10.408 7.046 1.00 68.00 93 LYS A N 1
ATOM 779 C CA . LYS A 1 93 ? -7.351 -10.797 7.242 1.00 68.00 93 LYS A CA 1
ATOM 780 C C . LYS A 1 93 ? -7.471 -11.790 8.398 1.00 68.00 93 LYS A C 1
ATOM 782 O O . LYS A 1 93 ? -8.207 -12.761 8.321 1.00 68.00 93 LYS A O 1
ATOM 787 N N . GLU A 1 94 ? -6.648 -11.621 9.427 1.00 83.56 94 GLU A N 1
ATOM 788 C CA . GLU A 1 94 ? -6.725 -12.479 10.595 1.00 83.56 94 GLU A CA 1
ATOM 789 C C . GLU A 1 94 ? -7.857 -11.968 11.491 1.00 83.56 94 GLU A C 1
ATOM 791 O O . GLU A 1 94 ? -7.986 -10.750 11.674 1.00 83.56 94 GLU A O 1
ATOM 796 N N . PRO A 1 95 ? -8.675 -12.875 12.052 1.00 90.81 95 PRO A N 1
ATOM 797 C CA . PRO A 1 95 ? -9.679 -12.489 13.020 1.00 90.81 95 PRO A CA 1
ATOM 798 C C . PRO A 1 95 ? -9.040 -11.787 14.216 1.00 90.81 95 PRO A C 1
ATOM 800 O O . PRO A 1 95 ? -8.012 -12.234 14.730 1.00 90.81 95 PRO A O 1
ATOM 803 N N . HIS A 1 96 ? -9.666 -10.720 14.700 1.00 92.44 96 HIS A N 1
ATOM 804 C CA . HIS A 1 96 ? -9.174 -9.992 15.866 1.00 92.44 96 HIS A CA 1
ATOM 805 C C . HIS A 1 96 ? -10.324 -9.428 16.703 1.00 92.44 96 HIS A C 1
ATOM 807 O O . HIS A 1 96 ? -11.434 -9.190 16.222 1.00 92.44 96 HIS A O 1
ATOM 813 N N . GLU A 1 97 ? -10.074 -9.244 17.997 1.00 96.06 97 GLU A N 1
ATOM 814 C CA . GLU A 1 97 ? -11.057 -8.679 18.918 1.00 96.06 97 GLU A CA 1
ATOM 815 C C . GLU A 1 97 ? -11.138 -7.161 18.782 1.00 96.06 97 GLU A C 1
ATOM 817 O O . GLU A 1 97 ? -10.140 -6.473 18.573 1.00 96.06 97 GLU A O 1
ATOM 822 N N . CYS A 1 98 ? -12.336 -6.614 18.977 1.00 96.19 98 CYS A N 1
ATOM 823 C CA . CYS A 1 98 ? -12.564 -5.186 18.883 1.00 96.19 98 CYS A CA 1
ATOM 824 C C . CYS A 1 98 ? -11.674 -4.420 19.880 1.00 96.19 98 CYS A C 1
ATOM 826 O O . CYS A 1 98 ? -11.895 -4.523 21.093 1.00 96.19 98 CYS A O 1
ATOM 828 N N . PRO A 1 99 ? -10.776 -3.534 19.415 1.00 95.38 99 PRO A N 1
ATOM 829 C CA . PRO A 1 99 ? -9.800 -2.860 20.274 1.00 95.38 99 PRO A CA 1
ATOM 830 C C . PRO A 1 99 ? -10.447 -1.874 21.256 1.00 95.38 99 PRO A C 1
ATOM 832 O O . PRO A 1 99 ? -9.815 -1.421 22.214 1.00 95.38 99 PRO A O 1
ATOM 835 N N . CYS A 1 100 ? -11.714 -1.511 21.032 1.00 96.38 100 CYS A N 1
ATOM 836 C CA . CYS A 1 100 ? -12.472 -0.625 21.906 1.00 96.38 100 CYS A CA 1
ATOM 837 C C . CYS A 1 100 ? -13.185 -1.361 23.053 1.00 96.38 100 CYS A C 1
ATOM 839 O O . CYS A 1 100 ? -13.275 -0.793 24.141 1.00 96.38 100 CYS A O 1
ATOM 841 N N . CYS A 1 101 ? -13.743 -2.556 22.827 1.00 96.00 101 CYS A N 1
ATOM 842 C CA . CYS A 1 101 ? -14.574 -3.236 23.836 1.00 96.00 101 CYS A CA 1
ATOM 843 C C . CYS A 1 101 ? -14.183 -4.680 24.153 1.00 96.00 101 CYS A C 1
ATOM 845 O O . CYS A 1 101 ? -14.575 -5.155 25.210 1.00 96.00 101 CYS A O 1
ATOM 847 N N . GLY A 1 102 ? -13.450 -5.365 23.274 1.00 95.88 102 GLY A N 1
ATOM 848 C CA . GLY A 1 102 ? -13.078 -6.774 23.439 1.00 95.88 102 GLY A CA 1
ATOM 849 C C . GLY A 1 102 ? -14.231 -7.777 23.295 1.00 95.88 102 GLY A C 1
ATOM 850 O O . GLY A 1 102 ? -14.029 -8.960 23.501 1.00 95.88 102 GLY A O 1
ATOM 851 N N . GLU A 1 103 ? -15.450 -7.337 22.962 1.00 95.56 103 GLU A N 1
ATOM 852 C CA . GLU A 1 103 ? -16.648 -8.203 22.973 1.00 95.56 103 GLU A CA 1
ATOM 853 C C . GLU A 1 103 ? -17.123 -8.658 21.586 1.00 95.56 103 GLU A C 1
ATOM 855 O O . GLU A 1 103 ? -18.046 -9.462 21.482 1.00 95.56 103 GLU A O 1
ATOM 860 N N . HIS A 1 104 ? -16.540 -8.120 20.515 1.00 96.06 104 HIS A N 1
ATOM 861 C CA . HIS A 1 104 ? -16.825 -8.529 19.138 1.00 96.06 104 HIS A CA 1
ATOM 862 C C . HIS A 1 104 ? -15.532 -8.965 18.479 1.00 96.06 104 HIS A C 1
ATOM 864 O O . HIS A 1 104 ? -14.535 -8.257 18.606 1.00 96.06 104 HIS A O 1
ATOM 870 N N . THR A 1 105 ? -15.567 -10.077 17.757 1.00 96.06 105 THR A N 1
ATOM 871 C CA . THR A 1 105 ? -14.447 -10.541 16.941 1.00 96.06 105 THR A CA 1
ATOM 872 C C . THR A 1 105 ? -14.763 -10.231 15.488 1.00 96.06 105 THR A C 1
ATOM 874 O O . THR A 1 105 ? -15.752 -10.732 14.951 1.00 96.06 105 THR A O 1
ATOM 877 N N . PHE A 1 106 ? -13.939 -9.396 14.867 1.00 93.56 106 PHE A N 1
ATOM 878 C CA . PHE A 1 106 ? -13.996 -9.164 13.431 1.00 93.56 106 PHE A CA 1
ATOM 879 C C . PHE A 1 106 ? -13.422 -10.389 12.711 1.00 93.56 106 PHE A C 1
ATOM 881 O O . PHE A 1 106 ? -12.408 -10.921 13.170 1.00 93.56 106 PHE A O 1
ATOM 888 N N . PRO A 1 107 ? -14.058 -10.876 11.631 1.00 90.31 107 PRO A N 1
ATOM 889 C CA . PRO A 1 107 ? -13.580 -12.052 10.906 1.00 90.31 107 PRO A CA 1
ATOM 890 C C . PRO A 1 107 ? -12.289 -11.776 10.125 1.00 90.31 107 PRO A C 1
ATOM 892 O O . PRO A 1 107 ? -11.444 -12.658 10.040 1.00 90.31 107 PRO A O 1
ATOM 895 N N . ASP A 1 108 ? -12.132 -10.553 9.618 1.00 87.25 108 ASP A N 1
ATOM 896 C CA . ASP A 1 108 ? -10.973 -10.077 8.867 1.00 87.25 108 ASP A CA 1
ATOM 897 C C . ASP A 1 108 ? -10.546 -8.724 9.459 1.00 87.25 108 ASP A C 1
ATOM 899 O O . ASP A 1 108 ? -11.424 -7.940 9.815 1.00 87.25 108 ASP A O 1
ATOM 903 N N . ALA A 1 109 ? -9.246 -8.417 9.551 1.00 84.12 109 ALA A N 1
ATOM 904 C CA . ALA A 1 109 ? -8.809 -7.058 9.890 1.00 84.12 109 ALA A CA 1
ATOM 905 C C . ALA A 1 109 ? -8.938 -6.094 8.705 1.00 84.12 109 ALA A C 1
ATOM 907 O O . ALA A 1 109 ? -8.880 -6.520 7.546 1.00 84.12 109 ALA A O 1
ATOM 908 N N . LEU A 1 110 ? -9.074 -4.796 9.005 1.00 85.06 110 LEU A N 1
ATOM 909 C CA . LEU A 1 110 ? -9.328 -3.738 8.016 1.00 85.06 110 LEU A CA 1
ATOM 910 C C . LEU A 1 110 ? -10.611 -3.988 7.202 1.00 85.06 110 LEU A C 1
ATOM 912 O O . LEU A 1 110 ? -10.725 -3.598 6.040 1.00 85.06 110 LEU A O 1
ATOM 916 N N . SER A 1 111 ? -11.589 -4.667 7.801 1.00 87.12 111 SER A N 1
ATOM 917 C CA . SER A 1 111 ? -12.858 -5.014 7.156 1.00 87.12 111 SER A CA 1
ATOM 918 C C . SER A 1 111 ? -13.788 -3.814 6.951 1.00 87.12 111 SER A C 1
ATOM 920 O O . SER A 1 111 ? -14.784 -3.928 6.232 1.00 87.12 111 SER A O 1
ATOM 922 N N . HIS A 1 112 ? -13.504 -2.675 7.594 1.00 89.56 112 HIS A N 1
ATOM 923 C CA . HIS A 1 112 ? -14.409 -1.531 7.743 1.00 89.56 112 HIS A CA 1
ATOM 924 C C . HIS A 1 112 ? -15.744 -1.894 8.420 1.00 89.56 112 HIS A C 1
ATOM 926 O O . HIS A 1 112 ? -16.723 -1.140 8.361 1.00 89.56 112 HIS A O 1
ATOM 932 N N . GLU A 1 113 ? -15.821 -3.054 9.081 1.00 92.12 113 GLU A N 1
ATOM 933 C CA . GLU A 1 113 ? -16.999 -3.448 9.839 1.00 92.12 113 GLU A CA 1
ATOM 934 C C . GLU A 1 113 ? -17.134 -2.566 11.090 1.00 92.12 113 GLU A C 1
ATOM 936 O O . GLU A 1 113 ? -16.171 -2.260 11.794 1.00 92.12 113 GLU A O 1
ATOM 941 N N . ILE A 1 114 ? -18.368 -2.164 11.403 1.00 94.31 114 ILE A N 1
ATOM 942 C CA . ILE A 1 114 ? -18.669 -1.429 12.631 1.00 94.31 114 ILE A CA 1
ATOM 943 C C . ILE A 1 114 ? -19.047 -2.423 13.728 1.00 94.31 114 ILE A C 1
ATOM 945 O O . ILE A 1 114 ? -20.086 -3.079 13.639 1.00 94.31 114 ILE A O 1
ATOM 949 N N . CYS A 1 115 ? -18.275 -2.447 14.814 1.00 95.56 115 CYS A N 1
ATOM 950 C CA . CYS A 1 115 ? -18.529 -3.273 15.987 1.00 95.56 115 CYS A CA 1
ATOM 951 C C . CYS A 1 115 ? -19.983 -3.100 16.483 1.00 95.56 115 CYS A C 1
ATOM 953 O O . CYS A 1 115 ? -20.381 -1.998 16.887 1.00 95.56 115 CYS A O 1
ATOM 955 N N . PRO A 1 116 ? -20.787 -4.174 16.550 1.00 95.88 116 PRO A N 1
ATOM 956 C CA . PRO A 1 116 ? -22.185 -4.103 16.967 1.00 95.88 116 PRO A CA 1
ATOM 957 C C . PRO A 1 116 ? -22.357 -3.758 18.454 1.00 95.88 116 PRO A C 1
ATOM 959 O O . PRO A 1 116 ? -23.430 -3.308 18.869 1.00 95.88 116 PRO A O 1
ATOM 962 N N . VAL A 1 117 ? -21.313 -3.949 19.264 1.00 96.50 117 VAL A N 1
ATOM 963 C CA . VAL A 1 117 ? -21.322 -3.692 20.709 1.00 96.50 117 VAL A CA 1
ATOM 964 C C . VAL A 1 117 ? -21.004 -2.231 20.990 1.00 96.50 117 VAL A C 1
ATOM 966 O O . VAL A 1 117 ? -21.825 -1.506 21.552 1.00 96.50 117 VAL A O 1
ATOM 969 N N . CYS A 1 118 ? -19.831 -1.777 20.559 1.00 95.38 118 CYS A N 1
ATOM 970 C CA . CYS A 1 118 ? -19.315 -0.468 20.919 1.00 95.38 118 CYS A CA 1
ATOM 971 C C . CYS A 1 118 ? -19.230 0.497 19.748 1.00 95.38 118 CYS A C 1
ATOM 973 O O . CYS A 1 118 ? -18.761 1.592 19.978 1.00 95.38 118 CYS A O 1
ATOM 975 N N . GLY A 1 119 ? -19.641 0.148 18.526 1.00 93.88 119 GLY A N 1
ATOM 976 C CA . GLY A 1 119 ? -19.661 1.032 17.356 1.00 93.88 119 GLY A CA 1
ATOM 977 C C . GLY A 1 119 ? -18.313 1.627 16.943 1.00 93.88 119 GLY A C 1
ATOM 978 O O . GLY A 1 119 ? -18.307 2.755 16.463 1.00 93.88 119 GLY A O 1
ATOM 979 N N . TRP A 1 120 ? -17.202 0.947 17.229 1.00 95.38 120 TRP A N 1
ATOM 980 C CA . TRP A 1 120 ? -15.889 1.201 16.619 1.00 95.38 120 TRP A CA 1
ATOM 981 C C . TRP A 1 120 ? -15.860 0.648 15.190 1.00 95.38 120 TRP A C 1
ATOM 983 O O . TRP A 1 120 ? -16.503 -0.370 14.956 1.00 95.38 120 TRP A O 1
ATOM 993 N N . GLU A 1 121 ? -15.150 1.289 14.266 1.00 94.25 121 GLU A N 1
ATOM 994 C CA . GLU A 1 121 ? -14.965 0.805 12.890 1.00 94.25 121 GLU A CA 1
ATOM 995 C C . GLU A 1 121 ? -13.586 0.158 12.753 1.00 94.25 121 GLU A C 1
ATOM 997 O O . GLU A 1 121 ? -12.595 0.748 13.176 1.00 94.25 121 GLU A O 1
ATOM 1002 N N . ASP A 1 122 ? -13.536 -1.048 12.196 1.00 92.00 122 ASP A N 1
ATOM 1003 C CA . ASP A 1 122 ? -12.299 -1.782 11.921 1.00 92.00 122 ASP A CA 1
ATOM 1004 C C . ASP A 1 122 ? -11.562 -1.184 10.710 1.00 92.00 122 ASP A C 1
ATOM 1006 O O . ASP A 1 122 ? -11.756 -1.605 9.569 1.00 92.00 122 ASP A O 1
ATOM 1010 N N . SER A 1 123 ? -10.780 -0.133 10.959 1.00 87.44 123 SER A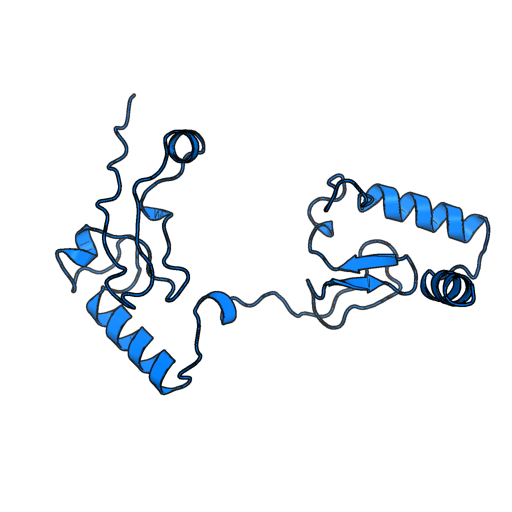 N 1
ATOM 1011 C CA . SER A 1 123 ? -10.140 0.684 9.921 1.00 87.44 123 SER A CA 1
ATOM 1012 C C . SER A 1 123 ? -8.617 0.791 10.029 1.00 87.44 123 SER A C 1
ATOM 1014 O O . SER A 1 123 ? -8.015 1.510 9.230 1.00 87.44 123 SER A O 1
ATOM 1016 N N . GLY A 1 124 ? -7.978 0.130 11.000 1.00 86.50 124 GLY A N 1
ATOM 1017 C CA . GLY A 1 124 ? -6.526 0.196 11.218 1.00 86.50 124 GLY A CA 1
ATOM 1018 C C . GLY A 1 124 ? -6.076 1.346 12.121 1.00 86.50 124 GLY A C 1
ATOM 1019 O O . GLY A 1 124 ? -4.941 1.373 12.593 1.00 86.50 124 GLY A O 1
ATOM 1020 N N . PHE A 1 125 ? -6.964 2.299 12.422 1.00 88.00 125 PHE A N 1
ATOM 1021 C CA . PHE A 1 125 ? -6.660 3.437 13.299 1.00 88.00 125 PHE A CA 1
ATOM 1022 C C . PHE A 1 125 ? -6.480 3.045 14.772 1.00 88.00 125 PHE A C 1
ATOM 1024 O O . PHE A 1 125 ? -6.143 3.884 15.606 1.00 88.00 125 PHE A O 1
ATOM 1031 N N . GLU A 1 126 ? -6.671 1.778 15.126 1.00 87.12 126 GLU A N 1
ATOM 1032 C CA . GLU A 1 126 ? -6.318 1.252 16.439 1.00 87.12 126 GLU A CA 1
ATOM 1033 C C . GLU A 1 126 ? -4.818 1.307 16.756 1.00 87.12 126 GLU A C 1
ATOM 1035 O O . GLU A 1 126 ? -4.474 1.398 17.937 1.00 87.12 126 GLU A O 1
ATOM 1040 N N . GLU A 1 127 ? -3.944 1.336 15.741 1.00 86.69 127 GLU A N 1
ATOM 1041 C CA . GLU A 1 127 ? -2.500 1.571 15.910 1.00 86.69 127 GLU A CA 1
ATOM 1042 C C . GLU A 1 127 ? -2.187 3.019 16.336 1.00 86.69 127 GLU A C 1
ATOM 1044 O O . GLU A 1 127 ? -1.160 3.278 16.965 1.00 86.69 127 GLU A O 1
ATOM 1049 N N . TYR A 1 128 ? -3.111 3.951 16.076 1.00 91.31 128 TYR A N 1
ATOM 1050 C CA . TYR A 1 128 ? -2.994 5.380 16.373 1.00 91.31 128 TYR A CA 1
ATOM 1051 C C . TYR A 1 128 ? -4.143 5.829 17.297 1.00 91.31 128 TYR A C 1
ATOM 1053 O O . TYR A 1 128 ? -5.061 6.539 16.880 1.00 91.31 128 TYR A O 1
ATOM 1061 N N . PRO A 1 129 ? -4.139 5.426 18.584 1.00 91.12 129 PRO A N 1
ATOM 1062 C CA . PRO A 1 129 ? -5.317 5.488 19.455 1.00 91.12 129 PRO A CA 1
ATOM 1063 C C . PRO A 1 129 ? -5.831 6.901 19.780 1.00 91.12 129 PRO A C 1
ATOM 1065 O O . PRO A 1 129 ? -6.963 7.050 20.266 1.00 91.12 129 PRO A O 1
ATOM 1068 N N . ASP A 1 130 ? -5.009 7.921 19.535 1.00 94.12 130 ASP A N 1
ATOM 1069 C CA . ASP A 1 130 ? -5.316 9.339 19.732 1.00 94.12 130 ASP A CA 1
ATOM 1070 C C . ASP A 1 130 ? -5.566 10.098 18.420 1.00 94.12 130 ASP A C 1
ATOM 1072 O O . ASP A 1 130 ? -6.000 11.252 18.465 1.00 94.12 130 ASP A O 1
ATOM 1076 N N . ASP A 1 131 ? -5.419 9.430 17.276 1.00 91.44 131 ASP A N 1
ATOM 1077 C CA . ASP A 1 131 ? -5.702 10.002 15.967 1.00 91.44 131 ASP A CA 1
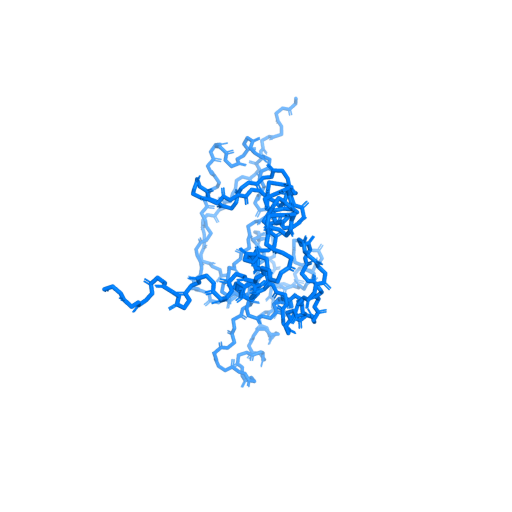ATOM 1078 C C . ASP A 1 131 ? -7.135 9.695 15.530 1.00 91.44 131 ASP A C 1
ATOM 1080 O O . ASP A 1 131 ? -7.812 8.778 16.014 1.00 91.44 131 ASP A O 1
ATOM 1084 N N . LYS A 1 132 ? -7.637 10.532 14.624 1.00 87.12 132 LYS A N 1
ATOM 1085 C CA . LYS A 1 132 ? -8.967 10.397 14.037 1.00 87.12 132 LYS A CA 1
ATOM 1086 C C . LYS A 1 132 ? -8.844 9.937 12.595 1.00 87.12 132 LYS A C 1
ATOM 1088 O O . LYS A 1 132 ? -8.105 10.538 11.825 1.00 87.12 132 LYS A O 1
ATOM 1093 N N . MET A 1 133 ? -9.677 8.974 12.213 1.00 80.62 133 MET A N 1
ATOM 1094 C CA . MET A 1 133 ? -9.825 8.552 10.818 1.00 80.62 133 MET A CA 1
ATOM 1095 C C . MET A 1 133 ? -10.395 9.671 9.929 1.00 80.62 133 MET A C 1
ATOM 1097 O O . MET A 1 133 ? -10.046 9.808 8.762 1.00 80.62 133 MET A O 1
ATOM 1101 N N . SER A 1 134 ? -11.296 10.485 10.479 1.00 83.56 134 SER A N 1
ATOM 1102 C CA . SER A 1 134 ? -11.915 11.635 9.814 1.00 83.56 134 SER A CA 1
ATOM 1103 C C . SER A 1 134 ? -12.369 12.696 10.819 1.00 83.56 134 SER A C 1
ATOM 1105 O O . SER A 1 134 ? -12.493 12.433 12.019 1.00 83.56 134 SER A O 1
ATOM 1107 N N . ILE A 1 135 ? -12.699 13.896 10.333 1.00 83.25 135 ILE A N 1
ATOM 1108 C CA . ILE A 1 135 ? -13.184 15.015 11.163 1.00 83.25 135 ILE A CA 1
ATOM 1109 C C . ILE A 1 135 ? -14.393 14.612 12.030 1.00 83.25 135 ILE A C 1
ATOM 1111 O O . ILE A 1 135 ? -14.483 15.019 13.191 1.00 83.25 135 ILE A O 1
ATOM 1115 N N . SER A 1 136 ? -15.298 13.789 11.489 1.00 84.12 136 SER A N 1
ATOM 1116 C CA . SER A 1 136 ? -16.513 13.322 12.171 1.00 84.12 136 SER A CA 1
ATOM 1117 C C . SER A 1 136 ? -16.297 12.095 13.064 1.00 84.12 136 SER A C 1
ATOM 1119 O O . SER A 1 136 ? -17.174 11.760 13.862 1.00 84.12 136 SER A O 1
ATOM 1121 N N . SER A 1 137 ? -15.148 11.428 12.956 1.00 85.94 137 SER A N 1
ATOM 1122 C CA . SER A 1 137 ? -14.825 10.241 13.749 1.00 85.94 137 SER A CA 1
ATOM 1123 C C . SER A 1 137 ? -14.331 10.586 15.163 1.00 85.94 137 SER A C 1
ATOM 1125 O O . SER A 1 137 ? -13.860 11.694 15.452 1.00 85.94 137 SER A O 1
ATOM 1127 N N . LEU A 1 138 ? -14.450 9.608 16.062 1.00 91.56 138 LEU A N 1
ATOM 1128 C CA . LEU A 1 138 ? -13.818 9.628 17.380 1.00 91.56 138 LEU A CA 1
ATOM 1129 C C . LEU A 1 138 ? -12.495 8.865 17.314 1.00 91.56 138 LEU A C 1
ATOM 1131 O O . LEU A 1 138 ? -12.402 7.873 16.598 1.00 91.56 138 LEU A O 1
ATOM 1135 N N . THR A 1 139 ? -11.522 9.274 18.126 1.00 95.25 139 THR A N 1
ATOM 1136 C CA . THR A 1 139 ? -10.304 8.477 18.352 1.00 95.25 139 THR A CA 1
ATOM 1137 C C . THR A 1 139 ? -10.643 7.187 19.109 1.00 95.25 139 THR A C 1
ATOM 1139 O O . THR A 1 139 ? -11.690 7.113 19.774 1.00 95.25 139 THR A O 1
ATOM 1142 N N . LEU A 1 140 ? -9.761 6.179 19.090 1.00 95.56 140 LEU A N 1
ATOM 1143 C CA . LEU A 1 140 ? -9.975 4.936 19.848 1.00 95.56 140 LEU A CA 1
ATOM 1144 C C . LEU A 1 140 ? -10.186 5.227 21.339 1.00 95.56 140 LEU A C 1
ATOM 1146 O O . LEU A 1 140 ? -11.133 4.731 21.960 1.00 95.56 140 LEU A O 1
ATOM 1150 N N . ASN A 1 141 ? -9.355 6.096 21.913 1.00 96.12 141 ASN A N 1
ATOM 1151 C CA . ASN A 1 141 ? -9.454 6.482 23.319 1.00 96.12 141 ASN A CA 1
ATOM 1152 C C . ASN A 1 141 ? -10.751 7.243 23.634 1.00 96.12 141 ASN A C 1
ATOM 1154 O O . ASN A 1 141 ? -11.361 7.039 24.692 1.00 96.12 141 ASN A O 1
ATOM 1158 N N . GLN A 1 142 ? -11.224 8.095 22.721 1.00 96.19 142 GLN A N 1
ATOM 1159 C CA . GLN A 1 142 ? -12.520 8.762 22.860 1.00 96.19 142 GLN A CA 1
ATOM 1160 C C . GLN A 1 142 ? -13.680 7.761 22.786 1.00 96.19 142 GLN A C 1
ATOM 1162 O O . GLN A 1 142 ? -14.604 7.843 23.605 1.00 96.19 142 GLN A O 1
ATOM 1167 N N . ARG A 1 143 ? -13.627 6.781 21.873 1.00 95.88 143 ARG A N 1
ATOM 1168 C CA . ARG A 1 143 ? -14.667 5.749 21.755 1.00 95.88 143 ARG A CA 1
ATOM 1169 C C . ARG A 1 143 ? -14.725 4.853 22.988 1.00 95.88 143 ARG A C 1
ATOM 1171 O O . ARG A 1 143 ? -15.827 4.648 23.500 1.00 95.88 143 ARG A O 1
ATOM 1178 N N . LYS A 1 144 ? -13.574 4.426 23.526 1.00 96.62 144 LYS A N 1
ATOM 1179 C CA . LYS A 1 144 ? -13.466 3.677 24.795 1.00 96.62 144 LYS A CA 1
ATOM 1180 C C . LYS A 1 144 ? -14.156 4.418 25.942 1.00 96.62 144 LYS A C 1
ATOM 1182 O O . LYS A 1 144 ? -15.031 3.867 26.612 1.00 96.62 144 LYS A O 1
ATOM 1187 N N . LYS A 1 145 ? -13.831 5.703 26.130 1.00 96.94 145 LYS A N 1
ATOM 1188 C CA . LYS A 1 145 ? -14.447 6.556 27.165 1.00 96.94 145 LYS A CA 1
ATOM 1189 C C . LYS A 1 145 ? -15.960 6.678 26.979 1.00 96.94 145 LYS A C 1
ATOM 1191 O O . LYS A 1 145 ? -16.705 6.597 27.957 1.00 96.94 145 LYS A O 1
ATOM 1196 N N . LEU A 1 146 ? -16.420 6.875 25.743 1.00 95.44 146 LEU A N 1
ATOM 1197 C CA . LEU A 1 146 ? -17.845 6.972 25.431 1.00 95.44 146 LEU A CA 1
ATOM 1198 C C . LEU A 1 146 ? -18.575 5.653 25.718 1.00 95.44 146 LEU A C 1
ATOM 1200 O O . LEU A 1 146 ? -19.628 5.680 26.349 1.00 95.44 146 LEU A O 1
ATOM 1204 N N . PHE A 1 147 ? -18.004 4.515 25.325 1.00 95.62 147 PHE A N 1
ATOM 1205 C CA . PHE A 1 147 ? -18.588 3.195 25.560 1.00 95.62 147 PHE A CA 1
ATOM 1206 C C . PHE A 1 147 ? -18.741 2.890 27.057 1.00 95.62 147 PHE A C 1
ATOM 1208 O O . PHE A 1 147 ? -19.821 2.494 27.497 1.00 95.62 147 PHE A O 1
ATOM 1215 N N . ILE A 1 148 ? -17.716 3.180 27.866 1.00 95.56 148 ILE A N 1
ATOM 1216 C CA . ILE A 1 148 ? -17.787 3.028 29.329 1.00 95.56 148 ILE A CA 1
ATOM 1217 C C . ILE A 1 148 ? -18.911 3.891 29.914 1.00 95.56 148 ILE A C 1
ATOM 1219 O O . ILE A 1 148 ? -19.692 3.417 30.739 1.00 95.56 148 ILE A O 1
ATOM 1223 N N . LYS A 1 149 ? -19.028 5.157 29.488 1.00 96.00 149 LYS A N 1
ATOM 1224 C CA . LYS A 1 149 ? -20.122 6.039 29.931 1.00 96.00 149 LYS A CA 1
ATOM 1225 C C . LYS A 1 149 ? -21.492 5.483 29.532 1.00 96.00 149 LYS A C 1
ATOM 1227 O O . LYS A 1 149 ? -22.402 5.479 30.355 1.00 96.00 149 LYS A O 1
ATOM 1232 N N . GLN A 1 150 ? -21.625 4.980 28.305 1.00 94.69 150 GLN A N 1
ATOM 1233 C CA . GLN A 1 150 ? -22.860 4.374 27.805 1.00 94.69 150 GLN A CA 1
ATOM 1234 C C . GLN A 1 150 ? -23.262 3.153 28.634 1.00 94.69 150 GLN A C 1
ATOM 1236 O O . GLN A 1 150 ? -24.420 3.067 29.028 1.00 94.69 150 GLN A O 1
ATOM 1241 N N . ARG A 1 151 ? -22.320 2.269 28.984 1.00 93.06 151 ARG A N 1
ATOM 1242 C CA . ARG A 1 151 ? -22.603 1.107 29.840 1.00 93.06 151 ARG A CA 1
ATOM 1243 C C . ARG A 1 151 ? -22.884 1.443 31.298 1.00 93.06 151 ARG A C 1
ATOM 1245 O O . ARG A 1 151 ? -23.683 0.757 31.923 1.00 93.06 151 ARG A O 1
ATOM 1252 N N . LYS A 1 152 ? -22.293 2.514 31.835 1.00 95.00 152 LYS A N 1
ATOM 1253 C CA . LYS A 1 152 ? -22.652 3.015 33.172 1.00 95.00 152 LYS A CA 1
ATOM 1254 C C . LYS A 1 152 ? -24.102 3.498 33.233 1.00 95.00 152 LYS A C 1
ATOM 1256 O O . LYS A 1 152 ? -24.769 3.270 34.233 1.00 95.00 152 LYS A O 1
ATOM 1261 N N . LEU A 1 153 ? -24.578 4.163 32.178 1.00 93.25 153 LEU A N 1
ATOM 1262 C CA . LEU A 1 153 ? -25.957 4.657 32.094 1.00 93.25 153 LEU A CA 1
ATOM 1263 C C . LEU A 1 153 ? -26.950 3.556 31.703 1.00 93.25 153 LEU A C 1
ATOM 1265 O O . LEU A 1 153 ? -28.072 3.524 32.196 1.00 93.25 153 LEU A O 1
ATOM 1269 N N . PHE A 1 154 ? -26.531 2.651 30.822 1.00 91.88 154 PHE A N 1
ATOM 1270 C CA . PHE A 1 154 ? -27.348 1.579 30.272 1.00 91.88 154 PHE A CA 1
ATOM 1271 C C . PHE A 1 154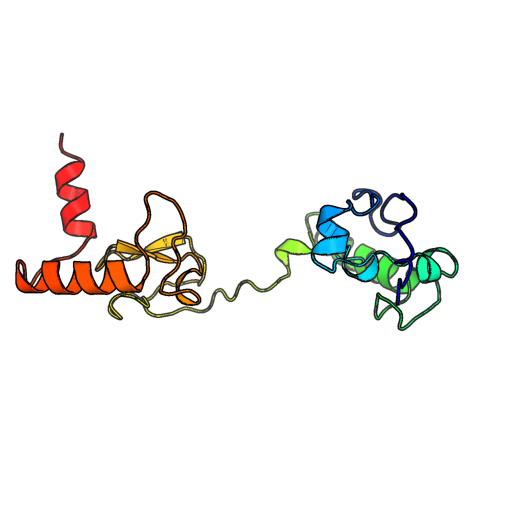 ? -26.534 0.277 30.275 1.00 91.88 154 PHE A C 1
ATOM 1273 O O . PHE A 1 154 ? -25.836 -0.003 29.298 1.00 91.88 154 PHE A O 1
ATOM 1280 N N . PRO A 1 155 ? -26.621 -0.546 31.336 1.00 88.94 155 PRO A N 1
ATOM 1281 C CA . PRO A 1 155 ? -25.823 -1.770 31.461 1.00 88.94 155 PRO A CA 1
ATOM 1282 C C . PRO A 1 155 ? -25.942 -2.733 30.267 1.00 88.94 155 PRO A C 1
ATOM 1284 O O . PRO A 1 155 ? -24.973 -3.392 29.910 1.00 88.94 155 PRO A O 1
ATOM 1287 N N . GLY A 1 156 ? -27.100 -2.760 29.595 1.00 87.62 156 GLY A N 1
ATOM 1288 C CA . GLY A 1 156 ? -27.345 -3.549 28.379 1.00 87.62 156 GLY A CA 1
ATOM 1289 C C . GLY A 1 156 ? -27.042 -2.831 27.057 1.00 87.62 156 GLY A C 1
ATOM 1290 O O . GLY A 1 156 ? -27.572 -3.223 26.019 1.00 87.62 156 GLY A O 1
ATOM 1291 N N . PHE A 1 157 ? -26.271 -1.740 27.066 1.00 92.25 157 PHE A N 1
ATOM 1292 C CA . PHE A 1 157 ? -25.979 -0.979 25.851 1.00 92.25 157 PHE A CA 1
ATOM 1293 C C . PHE A 1 157 ? -25.249 -1.829 24.802 1.00 92.25 157 PHE A C 1
ATOM 1295 O O . PHE A 1 157 ? -24.191 -2.404 25.073 1.00 92.25 157 PHE A O 1
ATOM 1302 N N . SER A 1 158 ? -25.780 -1.806 23.577 1.00 93.00 158 SER A N 1
ATOM 1303 C CA . SER A 1 158 ? -25.070 -2.183 22.358 1.00 93.00 158 SER A CA 1
ATOM 1304 C C . SER A 1 158 ? -25.392 -1.212 21.222 1.00 93.00 158 SER A C 1
ATOM 1306 O O . SER A 1 158 ? -26.526 -0.739 21.072 1.00 93.00 158 SER A O 1
ATOM 1308 N N . TYR A 1 159 ? -24.389 -0.904 20.405 1.00 91.88 159 TYR A N 1
ATOM 1309 C CA . TYR A 1 159 ? -24.499 0.048 19.305 1.00 91.88 159 TYR A CA 1
ATOM 1310 C C . TYR A 1 159 ? -25.563 -0.361 18.271 1.00 91.88 159 TYR A C 1
ATOM 1312 O O . TYR A 1 159 ? -26.367 0.473 17.841 1.00 91.88 159 TYR A O 1
ATOM 1320 N N . SER A 1 160 ? -25.654 -1.652 17.947 1.00 88.69 160 SER A N 1
ATOM 1321 C CA . SER A 1 160 ? -26.680 -2.203 17.050 1.00 88.69 160 SER A CA 1
ATOM 1322 C C . SER A 1 160 ? -28.107 -1.940 17.532 1.00 88.69 160 SER A C 1
ATOM 1324 O O . SER A 1 160 ? -28.994 -1.662 16.721 1.00 88.69 160 SER A O 1
ATOM 1326 N N . SER A 1 161 ? -28.342 -1.972 18.845 1.00 81.06 161 SER A N 1
ATOM 1327 C CA . SER A 1 161 ? -29.667 -1.703 19.423 1.00 81.06 161 SER A CA 1
ATOM 1328 C C . SER A 1 161 ? -30.066 -0.232 19.298 1.00 81.06 161 SER A C 1
ATOM 1330 O O . SER A 1 161 ? -31.250 0.076 19.179 1.00 81.06 161 SER A O 1
ATOM 1332 N N . CYS A 1 162 ? -29.088 0.678 19.272 1.00 72.50 162 CYS A N 1
ATOM 1333 C CA . CYS A 1 162 ? -29.309 2.105 19.044 1.00 72.50 162 CYS A CA 1
ATOM 1334 C C . CYS A 1 162 ? -29.652 2.395 17.570 1.00 72.50 162 CYS A C 1
ATOM 1336 O O . CYS A 1 162 ? -30.636 3.078 17.290 1.00 72.50 162 CYS A O 1
ATOM 1338 N N . LYS A 1 163 ? -28.923 1.799 16.610 1.00 66.00 163 LYS A N 1
ATOM 1339 C CA . LYS A 1 163 ? -29.202 1.988 15.170 1.00 66.00 163 LYS A CA 1
ATOM 1340 C C . LYS A 1 163 ? -30.589 1.499 14.748 1.00 66.00 163 LYS A C 1
ATOM 1342 O O . LYS A 1 163 ? -31.211 2.134 13.901 1.00 66.00 163 LYS A O 1
ATOM 1347 N N . LYS A 1 164 ? -31.091 0.404 15.332 1.00 62.16 164 LYS A N 1
ATOM 1348 C CA . LYS A 1 164 ? -32.438 -0.113 15.025 1.00 62.16 164 LYS A CA 1
ATOM 1349 C C . LYS A 1 164 ? -33.552 0.874 15.394 1.00 62.16 164 LYS A C 1
ATOM 1351 O O . LYS A 1 164 ? -34.562 0.903 14.706 1.00 62.16 164 LYS A O 1
ATOM 1356 N N . LYS A 1 165 ? -33.359 1.707 16.424 1.00 57.56 165 LYS A N 1
ATOM 1357 C CA . LYS A 1 165 ? -34.348 2.714 16.849 1.00 57.56 165 LYS A CA 1
ATOM 1358 C C . LYS A 1 165 ? -34.380 3.951 15.944 1.00 57.56 165 LYS A C 1
ATOM 1360 O O . LYS A 1 165 ? -35.428 4.561 15.811 1.00 57.56 165 LYS A O 1
ATOM 1365 N N . ASN A 1 166 ? -33.271 4.269 15.271 1.00 54.44 166 ASN A N 1
ATOM 1366 C CA . ASN A 1 166 ? -33.149 5.449 14.402 1.00 54.44 166 ASN A CA 1
ATOM 1367 C C . ASN A 1 166 ? -33.523 5.189 12.928 1.00 54.44 166 ASN A C 1
ATOM 1369 O O . ASN A 1 166 ? -33.426 6.098 12.113 1.00 54.44 166 ASN A O 1
ATOM 1373 N N . LYS A 1 167 ? -33.908 3.957 12.560 1.00 50.72 167 LYS A N 1
ATOM 1374 C CA . LYS A 1 167 ? -34.401 3.602 11.212 1.00 50.72 167 LYS A CA 1
ATOM 1375 C C . LYS A 1 167 ? -35.936 3.553 11.113 1.00 50.72 167 LYS A C 1
ATOM 1377 O O . LYS A 1 167 ? -36.452 3.153 10.078 1.00 50.72 167 LYS A O 1
ATOM 1382 N N . VAL A 1 168 ? -36.650 3.912 12.183 1.00 41.69 168 VAL A N 1
ATOM 1383 C CA . VAL A 1 168 ? -38.126 3.895 12.264 1.00 41.69 168 VAL A CA 1
ATOM 1384 C C . VAL A 1 168 ? -38.683 5.331 12.300 1.00 41.69 168 VAL A C 1
ATOM 1386 O O . VAL A 1 168 ? -39.678 5.604 12.962 1.00 41.69 168 VAL A O 1
ATOM 1389 N N . SER A 1 169 ? -38.014 6.271 11.627 1.00 37.41 169 SER A N 1
ATOM 1390 C CA . SER A 1 169 ? -38.456 7.664 11.460 1.00 37.41 169 SER A CA 1
ATOM 1391 C C . SER A 1 169 ? -38.764 7.944 10.001 1.00 37.41 169 SER A C 1
ATOM 1393 O O . SER A 1 169 ? -37.893 7.602 9.171 1.00 37.41 169 SER A O 1
#

Foldseek 3Di:
DPPPQPWDDWDQDPQPSPDIDDTDDPVCVVVVDHQLPDADQFQGDRDDVVLVVVQQDADDSHNGGNVVSSVVSVVVCVVPVPDGPVVPPPQAQPWDADLQPRPDIRNGACPQDQFQAQRDGRHPLSVVQCDAPDPPGDGSVRSNVVSVVVCVVPVPDTNNVVVVVVVPD